Protein AF-A0ABD3VIL8-F1 (afdb_monomer_lite)

Foldseek 3Di:
DVVVLVVQCCVVCVPDPWDKDWPPVPWDDQAQWIWIWIDTPGDGDIHDIDTPADFDDDPDDDDGHGPVLLVVLLVCVVDPADLVNVQVVCVVVVHHHGDPVSSVVSNVVNCVVVVVVVVVVVVVVVVVVVVVPPPPDDDD

InterPro domains:
  IPR049012 Mutator-like transposase domain [PF20700] (1-110)

Secondary structure (DSSP, 8-state):
-HHHHHHHHHHH-TT--PPEEE-TTS-EEETTEEEE-EEESSS--B---EESSPBPP-SSSSPPPBHHHHHHHHHHTTSS--HHHHHHHHHHTTPPPPPHHHHHHHHHHHHHHHHHHHHHHHHHHHHHHHHTTSS-----

Sequence (140 aa):
MWNSVFREHQQVSPMSLGFLQWDQHSEEQWGLGWREQAICNKCTCKSSMFNLFKEIVNKSPGRKAADINRGLQVGLTQVSIANAGLRKLLLSASIPAPSTKGMQKVSNKVLLRNCTRKYFGYEMSKTKAKTNKYCKGKST

Organism: Sinanodonta woodiana (NCBI:txid1069815)

Radius of gyration: 24.51 Å; chains: 1; bounding box: 86×28×50 Å

Structure (mmCIF, N/CA/C/O backbone):
data_AF-A0ABD3VIL8-F1
#
_entry.id   AF-A0ABD3VIL8-F1
#
loop_
_atom_site.group_PDB
_atom_site.id
_atom_site.type_symbol
_atom_site.label_atom_id
_atom_site.label_alt_id
_atom_site.label_comp_id
_atom_site.label_asym_id
_atom_site.label_entity_id
_atom_site.label_seq_id
_atom_site.pdbx_PDB_ins_code
_atom_site.Cartn_x
_atom_site.Cartn_y
_atom_site.Cartn_z
_atom_site.occupancy
_atom_site.B_iso_or_equiv
_atom_site.auth_seq_id
_atom_site.auth_comp_id
_atom_site.auth_asym_id
_atom_site.auth_atom_id
_atom_site.pdbx_PDB_model_num
ATOM 1 N N . MET A 1 1 ? -3.534 -4.713 -17.151 1.00 83.12 1 MET A N 1
ATOM 2 C CA . MET A 1 1 ? -2.188 -4.483 -16.597 1.00 83.12 1 MET A CA 1
ATOM 3 C C . MET A 1 1 ? -1.125 -5.106 -17.491 1.00 83.12 1 MET A C 1
ATOM 5 O O . MET A 1 1 ? -0.594 -4.386 -18.310 1.00 83.12 1 MET A O 1
ATOM 9 N N . TRP A 1 2 ? -0.864 -6.417 -17.462 1.00 87.62 2 TRP A N 1
ATOM 10 C CA . TRP A 1 2 ? 0.223 -6.995 -18.275 1.00 87.62 2 TRP A CA 1
ATOM 11 C C . TRP A 1 2 ? 0.143 -6.682 -19.773 1.00 87.62 2 TRP A C 1
ATOM 13 O O . TRP A 1 2 ? 1.117 -6.219 -20.350 1.00 87.62 2 TRP A O 1
ATOM 23 N N . ASN A 1 3 ? -1.037 -6.803 -20.386 1.00 90.44 3 ASN A N 1
ATOM 24 C CA . ASN A 1 3 ? -1.213 -6.458 -21.802 1.00 90.44 3 ASN A CA 1
ATOM 25 C C . ASN A 1 3 ? -0.889 -4.989 -22.125 1.00 90.44 3 ASN A C 1
ATOM 27 O O . ASN A 1 3 ? -0.440 -4.709 -23.231 1.00 90.44 3 ASN A O 1
ATOM 31 N N . SER A 1 4 ? -1.119 -4.050 -21.196 1.00 88.62 4 SER A N 1
ATOM 32 C CA . SER A 1 4 ? -0.739 -2.646 -21.409 1.00 88.62 4 SER A CA 1
ATOM 33 C C . SER A 1 4 ? 0.768 -2.461 -21.259 1.00 88.62 4 SER A C 1
ATOM 35 O O . SER A 1 4 ? 1.367 -1.826 -22.114 1.00 88.62 4 SER A O 1
ATOM 37 N N . VAL A 1 5 ? 1.390 -3.111 -20.269 1.00 90.81 5 VAL A N 1
ATOM 38 C CA . VAL A 1 5 ? 2.853 -3.111 -20.091 1.00 90.81 5 VAL A CA 1
ATOM 39 C C . VAL A 1 5 ? 3.569 -3.686 -21.316 1.00 90.81 5 VAL A C 1
ATOM 41 O O . VAL A 1 5 ? 4.527 -3.092 -21.794 1.00 90.81 5 VAL A O 1
ATOM 44 N N . PHE A 1 6 ? 3.096 -4.808 -21.868 1.00 91.19 6 PHE A N 1
ATOM 45 C CA . PHE A 1 6 ? 3.683 -5.393 -23.077 1.00 91.19 6 PHE A CA 1
ATOM 46 C C . PHE A 1 6 ? 3.595 -4.446 -24.276 1.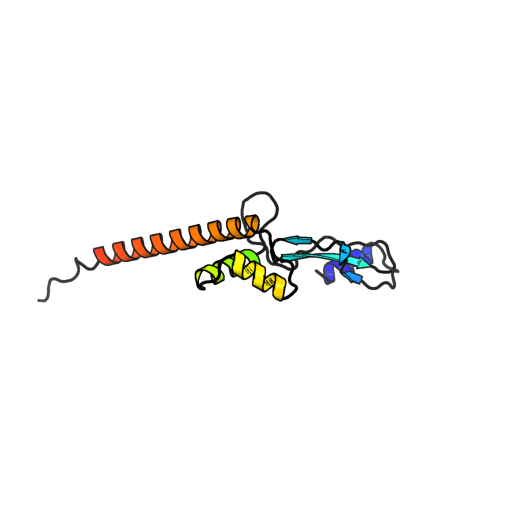00 91.19 6 PHE A C 1
ATOM 48 O O . PHE A 1 6 ? 4.563 -4.306 -25.019 1.00 91.19 6 PHE A O 1
ATOM 55 N N . ARG A 1 7 ? 2.457 -3.760 -24.442 1.00 89.69 7 ARG A N 1
ATOM 56 C CA . ARG A 1 7 ? 2.275 -2.766 -25.508 1.00 89.69 7 ARG A CA 1
ATOM 57 C C . ARG A 1 7 ? 3.192 -1.558 -25.319 1.00 89.69 7 ARG A C 1
ATOM 59 O O . ARG A 1 7 ? 3.836 -1.152 -26.279 1.00 89.69 7 ARG A O 1
ATOM 66 N N . GLU A 1 8 ? 3.289 -1.026 -24.101 1.00 88.38 8 GLU A N 1
ATOM 67 C CA . GLU A 1 8 ? 4.209 0.068 -23.755 1.00 88.38 8 GLU A CA 1
ATOM 68 C C . GLU A 1 8 ? 5.666 -0.332 -24.040 1.00 88.38 8 GLU A C 1
ATOM 70 O O . GLU A 1 8 ? 6.399 0.396 -24.705 1.00 88.38 8 GLU A O 1
ATOM 75 N N . HIS A 1 9 ? 6.073 -1.531 -23.619 1.00 91.88 9 HIS A N 1
ATOM 76 C CA . HIS A 1 9 ? 7.412 -2.057 -23.871 1.00 91.88 9 HIS A CA 1
ATOM 77 C C . HIS A 1 9 ? 7.706 -2.208 -25.368 1.00 91.88 9 HIS A C 1
ATOM 79 O O . HIS A 1 9 ? 8.777 -1.805 -25.816 1.00 91.88 9 HIS A O 1
ATOM 85 N N . GLN A 1 10 ? 6.758 -2.725 -26.156 1.00 89.94 10 GLN A N 1
ATOM 86 C CA . GLN A 1 10 ? 6.916 -2.857 -27.606 1.00 89.94 10 GLN A CA 1
ATOM 87 C C . GLN A 1 10 ? 7.014 -1.495 -28.311 1.00 89.94 10 GLN A C 1
ATOM 89 O O . GLN A 1 10 ? 7.728 -1.376 -29.301 1.00 89.94 10 GLN A O 1
ATOM 94 N N . GLN A 1 11 ? 6.333 -0.462 -27.806 1.00 88.69 11 GLN A N 1
ATOM 95 C CA . GLN A 1 11 ? 6.437 0.899 -28.343 1.00 88.69 11 GLN A CA 1
ATOM 96 C C . GLN A 1 11 ? 7.789 1.548 -28.025 1.00 88.69 11 GLN A C 1
ATOM 98 O O . GLN A 1 11 ? 8.366 2.209 -28.883 1.00 88.69 11 GLN A O 1
ATOM 103 N N . VAL A 1 12 ? 8.298 1.359 -26.804 1.00 87.69 12 VAL A N 1
ATOM 104 C CA . VAL A 1 12 ? 9.558 1.972 -26.350 1.00 87.69 12 VAL A CA 1
ATOM 105 C C . VAL A 1 12 ? 10.780 1.228 -26.890 1.00 87.69 12 VAL A C 1
ATOM 107 O O . VAL A 1 12 ? 11.781 1.844 -27.244 1.00 87.69 12 VAL A O 1
ATOM 110 N N . SER A 1 13 ? 10.725 -0.102 -26.940 1.00 86.25 13 SER A N 1
ATOM 111 C CA . SER A 1 13 ? 11.833 -0.943 -27.383 1.00 86.25 13 SER A CA 1
ATOM 112 C C . SER A 1 13 ? 11.311 -2.170 -28.144 1.00 86.25 13 SER A C 1
ATOM 114 O O . SER A 1 13 ? 11.262 -3.273 -27.594 1.00 86.25 13 SER A O 1
ATOM 116 N N . PRO A 1 14 ? 10.934 -2.013 -29.428 1.00 84.69 14 PRO A N 1
ATOM 117 C CA . PRO A 1 14 ? 10.352 -3.095 -30.230 1.00 84.69 14 PRO A CA 1
ATOM 118 C C . PRO A 1 14 ? 11.311 -4.271 -30.460 1.00 84.69 14 PRO A C 1
ATOM 120 O O . PRO A 1 14 ? 10.865 -5.390 -30.688 1.00 84.69 14 PRO A O 1
ATOM 123 N N . MET A 1 15 ? 12.622 -4.026 -30.374 1.00 87.75 15 MET A N 1
ATOM 124 C CA . MET A 1 15 ? 13.678 -5.024 -30.596 1.00 87.75 15 MET A CA 1
ATOM 125 C C . MET A 1 15 ? 14.209 -5.648 -29.298 1.00 87.75 15 MET A C 1
ATOM 127 O O . MET A 1 15 ? 15.145 -6.448 -29.325 1.00 87.75 15 MET A O 1
ATOM 131 N N . SER A 1 16 ? 13.656 -5.271 -28.144 1.00 85.75 16 SER A N 1
ATOM 132 C CA . SER A 1 16 ? 14.083 -5.812 -26.857 1.00 85.75 16 SER A CA 1
ATOM 133 C C . SER A 1 16 ? 13.711 -7.293 -26.738 1.00 85.75 16 SER A C 1
ATOM 135 O O . SER A 1 16 ? 12.539 -7.655 -26.706 1.00 85.75 16 SER A O 1
ATOM 137 N N . LEU A 1 17 ? 14.729 -8.145 -26.584 1.00 86.81 17 LEU A N 1
ATOM 138 C CA . LEU A 1 17 ? 14.601 -9.556 -26.189 1.00 86.81 17 LEU A CA 1
ATOM 139 C C . LEU A 1 17 ? 14.624 -9.722 -24.657 1.00 86.81 17 LEU A C 1
ATOM 141 O O . LEU A 1 17 ? 15.110 -10.733 -24.139 1.00 86.81 17 LEU A O 1
ATOM 145 N N . GLY A 1 18 ? 14.274 -8.664 -23.924 1.00 87.38 18 GLY A N 1
ATOM 146 C CA . GLY A 1 18 ? 14.243 -8.653 -22.467 1.00 87.38 18 GLY A CA 1
ATOM 147 C C . GLY A 1 18 ? 12.947 -9.229 -21.914 1.00 87.38 18 GLY A C 1
ATOM 148 O O . GLY A 1 18 ? 11.921 -9.262 -22.592 1.00 87.38 18 GLY A O 1
ATOM 149 N N . PHE A 1 19 ? 13.004 -9.665 -20.661 1.00 88.94 19 PHE A N 1
ATOM 150 C CA . PHE A 1 19 ? 11.836 -10.107 -19.914 1.00 88.94 19 PHE A CA 1
ATOM 151 C C . PHE A 1 19 ? 11.347 -8.970 -19.026 1.00 88.94 19 PHE A C 1
ATOM 153 O O . PHE A 1 19 ? 12.141 -8.287 -18.370 1.00 88.94 19 PHE A O 1
ATOM 160 N N . LEU A 1 20 ? 10.030 -8.780 -19.015 1.00 91.62 20 LEU A N 1
ATOM 161 C CA . LEU A 1 20 ? 9.377 -7.878 -18.083 1.00 91.62 20 LEU A CA 1
ATOM 162 C C . LEU A 1 20 ? 9.200 -8.586 -16.741 1.00 91.62 20 LEU A C 1
ATOM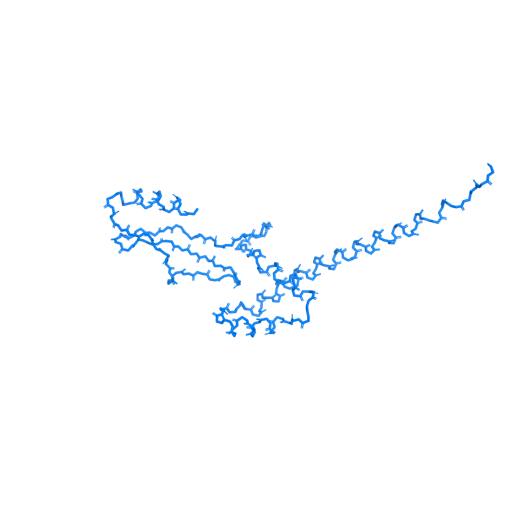 164 O O . LEU A 1 20 ? 8.696 -9.706 -16.681 1.00 91.62 20 LEU A O 1
ATOM 168 N N . GLN A 1 21 ? 9.600 -7.905 -15.679 1.00 93.00 21 GLN A N 1
ATOM 169 C CA . GLN A 1 21 ? 9.495 -8.361 -14.300 1.00 93.00 21 GLN A CA 1
ATOM 170 C C . GLN A 1 21 ? 8.970 -7.230 -13.419 1.00 93.00 21 GLN A C 1
ATOM 172 O O . GLN A 1 21 ? 9.025 -6.060 -13.802 1.00 93.00 21 GLN A O 1
ATOM 177 N N . TRP A 1 22 ? 8.460 -7.572 -12.241 1.00 91.81 22 TRP A N 1
ATOM 178 C CA . TRP A 1 22 ? 8.069 -6.567 -11.259 1.00 91.81 22 TRP A CA 1
ATOM 179 C C . TRP A 1 22 ? 9.292 -5.882 -10.661 1.00 91.81 22 TRP A C 1
ATOM 181 O O . TRP A 1 22 ? 10.293 -6.526 -10.350 1.00 91.81 22 TRP A O 1
ATOM 191 N N . ASP A 1 23 ? 9.203 -4.566 -10.505 1.00 93.06 23 ASP A N 1
ATOM 192 C CA . ASP A 1 23 ? 10.180 -3.781 -9.768 1.00 93.06 23 ASP A CA 1
ATOM 193 C C . ASP A 1 23 ? 9.855 -3.834 -8.278 1.00 93.06 23 ASP A C 1
ATOM 195 O O . ASP A 1 23 ? 9.144 -2.985 -7.737 1.00 93.06 23 ASP A O 1
ATOM 199 N N . GLN A 1 24 ? 10.401 -4.853 -7.621 1.00 89.56 24 GLN A N 1
ATOM 200 C CA . GLN A 1 24 ? 10.225 -5.059 -6.190 1.00 89.56 24 GLN A CA 1
ATOM 201 C C . GLN A 1 24 ? 10.863 -3.938 -5.349 1.00 89.56 24 GLN A C 1
ATOM 203 O O . GLN A 1 24 ? 10.457 -3.709 -4.214 1.00 89.56 24 GLN A O 1
ATOM 208 N N . HIS A 1 25 ? 11.840 -3.199 -5.889 1.00 89.06 25 HIS A N 1
ATOM 209 C CA . HIS A 1 25 ? 12.479 -2.094 -5.168 1.00 89.06 25 HIS A CA 1
ATOM 210 C C . HIS A 1 25 ? 11.608 -0.837 -5.132 1.00 89.06 25 HIS A C 1
ATOM 212 O O . HIS A 1 25 ? 11.665 -0.081 -4.163 1.00 89.06 25 HIS A O 1
ATOM 218 N N . SER A 1 26 ? 10.805 -0.621 -6.175 1.00 90.50 26 SER A N 1
ATOM 219 C CA . SER A 1 26 ? 9.881 0.515 -6.273 1.00 90.50 26 SER A CA 1
ATOM 220 C C . SER A 1 26 ? 8.476 0.191 -5.748 1.00 90.50 26 SER A C 1
ATOM 222 O O . SER A 1 26 ? 7.569 1.011 -5.890 1.00 90.50 26 SER A O 1
ATOM 224 N N . GLU A 1 27 ? 8.268 -0.985 -5.152 1.00 91.88 27 GLU A N 1
ATOM 225 C CA . GLU A 1 27 ? 6.970 -1.416 -4.635 1.00 91.88 27 GLU A CA 1
ATOM 226 C C . GLU A 1 27 ? 6.447 -0.458 -3.548 1.00 91.88 27 GLU A C 1
ATOM 228 O O . GLU A 1 27 ? 7.110 -0.163 -2.551 1.00 91.88 27 GLU A O 1
ATOM 233 N N . GLU A 1 28 ? 5.213 0.027 -3.715 1.00 91.50 28 GLU A N 1
ATOM 234 C CA . GLU A 1 28 ? 4.577 0.910 -2.738 1.00 91.50 28 GLU A CA 1
ATOM 235 C C . GLU A 1 28 ? 3.459 0.200 -1.976 1.00 91.50 28 GLU A C 1
ATOM 237 O O . GLU A 1 28 ? 2.418 -0.158 -2.538 1.00 91.50 28 GLU A O 1
ATOM 242 N N . GLN A 1 29 ? 3.584 0.145 -0.651 1.00 90.25 29 GLN A N 1
ATOM 243 C CA . GLN A 1 29 ? 2.510 -0.331 0.214 1.00 90.25 29 GLN A CA 1
ATOM 244 C C . GLN A 1 29 ? 1.554 0.801 0.641 1.00 90.25 29 GLN A C 1
ATOM 246 O O . GLN A 1 29 ? 1.953 1.877 1.088 1.00 90.25 29 GLN A O 1
ATOM 251 N N . TRP A 1 30 ? 0.247 0.540 0.577 1.00 88.75 30 TRP A N 1
ATOM 252 C CA . TRP A 1 30 ? -0.837 1.416 1.024 1.00 88.75 30 TRP A CA 1
ATOM 253 C C . TRP A 1 30 ? -1.814 0.692 1.946 1.00 88.75 30 TRP A C 1
ATOM 255 O O . TRP A 1 30 ? -2.880 0.202 1.551 1.00 88.75 30 TRP A O 1
ATOM 265 N N . GLY A 1 31 ? -1.458 0.641 3.224 1.00 89.38 31 GLY A N 1
ATOM 266 C CA . GLY A 1 31 ? -2.165 -0.206 4.171 1.00 89.38 31 GLY A CA 1
ATOM 267 C C . GLY A 1 31 ? -1.820 -1.670 3.894 1.00 89.38 31 GLY A C 1
ATOM 268 O O . GLY A 1 31 ? -0.681 -2.055 4.090 1.00 89.38 31 GLY A O 1
ATOM 269 N N . LEU A 1 32 ? -2.790 -2.452 3.425 1.00 91.50 32 LEU A N 1
ATOM 270 C CA . LEU A 1 32 ? -2.640 -3.837 2.953 1.00 91.50 32 LEU A CA 1
ATOM 271 C C . LEU A 1 32 ? -2.812 -3.966 1.431 1.00 91.50 32 LEU A C 1
ATOM 273 O O . LEU A 1 32 ? -3.094 -5.046 0.929 1.00 91.50 32 LEU A O 1
ATOM 277 N N . GLY A 1 33 ? -2.760 -2.856 0.698 1.00 92.19 33 GLY A N 1
ATOM 278 C CA . GLY A 1 33 ? -2.752 -2.866 -0.762 1.00 92.19 33 GLY A CA 1
ATOM 279 C C . GLY A 1 33 ? -1.364 -2.533 -1.282 1.00 92.19 33 GLY A C 1
ATOM 280 O O . GLY A 1 33 ? -0.711 -1.661 -0.717 1.00 92.19 33 GLY A O 1
ATOM 281 N N . TRP A 1 34 ? -0.948 -3.169 -2.370 1.00 92.56 34 TRP A N 1
ATOM 282 C CA . TRP A 1 34 ? 0.337 -2.914 -3.015 1.00 92.56 34 TRP A CA 1
ATOM 283 C C . TRP A 1 34 ? 0.172 -2.243 -4.371 1.00 92.56 34 TRP A C 1
ATOM 285 O O . TRP A 1 34 ? -0.856 -2.399 -5.041 1.00 92.56 34 TRP A O 1
ATOM 295 N N . ARG A 1 35 ? 1.172 -1.454 -4.751 1.00 93.00 35 ARG A N 1
ATOM 296 C CA . ARG A 1 35 ? 1.329 -0.932 -6.103 1.00 93.00 35 ARG A CA 1
ATOM 297 C C . ARG A 1 35 ? 2.682 -1.348 -6.622 1.00 93.00 35 ARG A C 1
ATOM 299 O O . ARG A 1 35 ? 3.676 -1.190 -5.920 1.00 93.00 35 ARG A O 1
ATOM 306 N N . GLU A 1 36 ? 2.685 -1.813 -7.855 1.00 93.62 36 GLU A N 1
ATOM 307 C CA . GLU A 1 36 ? 3.889 -2.276 -8.519 1.00 93.62 36 GLU A CA 1
ATOM 308 C C . GLU A 1 36 ? 4.026 -1.636 -9.893 1.00 93.62 36 GLU A C 1
ATOM 310 O O . GLU A 1 36 ? 3.051 -1.264 -10.557 1.00 93.62 36 GLU A O 1
ATOM 315 N N . GLN A 1 37 ? 5.276 -1.527 -10.310 1.00 93.81 37 GLN A N 1
ATOM 316 C CA . GLN A 1 37 ? 5.686 -1.128 -11.641 1.00 93.81 37 GLN A CA 1
ATOM 317 C C . GLN A 1 37 ? 6.410 -2.311 -12.272 1.00 93.81 37 GLN A C 1
ATOM 319 O O . GLN A 1 37 ? 7.131 -3.034 -11.591 1.00 93.81 37 GLN A O 1
ATOM 324 N N . ALA A 1 38 ? 6.229 -2.513 -13.571 1.00 93.44 38 ALA A N 1
ATOM 325 C CA . ALA A 1 38 ? 7.007 -3.478 -14.323 1.00 93.44 38 ALA A CA 1
ATOM 326 C C . ALA A 1 38 ? 8.230 -2.795 -14.942 1.00 93.44 38 ALA A C 1
ATOM 328 O O . ALA A 1 38 ? 8.144 -1.679 -15.466 1.00 93.44 38 ALA A O 1
ATOM 329 N N . ILE A 1 39 ? 9.357 -3.494 -14.913 1.00 93.88 39 ILE A N 1
ATOM 330 C CA . ILE A 1 39 ? 10.618 -3.095 -15.533 1.00 93.88 39 ILE A CA 1
ATOM 331 C C . ILE A 1 39 ? 11.096 -4.191 -16.473 1.00 93.88 39 ILE A C 1
ATOM 333 O O . ILE A 1 39 ? 10.811 -5.374 -16.280 1.00 93.88 39 ILE A O 1
ATOM 337 N N . CYS A 1 40 ? 11.840 -3.801 -17.498 1.00 93.81 40 CYS A N 1
ATOM 338 C CA . CYS A 1 40 ? 12.549 -4.752 -18.340 1.00 93.81 40 CYS A CA 1
ATOM 339 C C . CYS A 1 40 ? 13.968 -4.969 -17.809 1.00 93.81 40 CYS A C 1
ATOM 341 O O . CYS A 1 40 ? 14.631 -4.029 -17.381 1.00 93.81 40 CYS A O 1
ATOM 343 N N . ASN A 1 41 ? 14.459 -6.205 -17.863 1.00 91.44 41 ASN A N 1
ATOM 344 C CA . ASN A 1 41 ? 15.822 -6.528 -17.434 1.00 91.44 41 ASN A CA 1
ATOM 345 C C . ASN A 1 41 ? 16.918 -6.130 -18.443 1.00 91.44 41 ASN A C 1
ATOM 347 O O . ASN A 1 41 ? 18.090 -6.107 -18.077 1.00 91.44 41 ASN A O 1
ATOM 351 N N . LYS A 1 42 ? 16.563 -5.851 -19.705 1.00 90.62 42 LYS A N 1
ATOM 352 C CA . LYS A 1 42 ? 17.524 -5.497 -20.769 1.00 90.62 42 LYS A CA 1
ATOM 353 C C . LYS A 1 42 ? 17.403 -4.063 -21.269 1.00 90.62 42 LYS A C 1
ATOM 355 O O . LYS A 1 42 ? 18.388 -3.518 -21.754 1.00 90.62 42 LYS A O 1
ATOM 360 N N . CYS A 1 43 ? 16.220 -3.459 -21.195 1.00 88.69 43 CYS A N 1
ATOM 361 C CA . CYS A 1 43 ? 16.004 -2.083 -21.635 1.00 88.69 43 CYS A CA 1
ATOM 362 C C . CYS A 1 43 ? 15.605 -1.189 -20.459 1.00 88.69 43 CYS A C 1
ATOM 364 O O . CYS A 1 43 ? 15.218 -1.661 -19.396 1.00 88.69 43 CYS A O 1
ATOM 366 N N . THR A 1 44 ? 15.664 0.124 -20.659 1.00 86.12 44 THR A N 1
ATOM 367 C CA . THR A 1 44 ? 15.333 1.127 -19.635 1.00 86.12 44 THR A CA 1
ATOM 368 C C . THR A 1 44 ? 13.829 1.383 -19.494 1.00 86.12 44 THR A C 1
ATOM 370 O O . THR A 1 44 ? 13.424 2.327 -18.815 1.00 86.12 44 THR A O 1
ATOM 373 N N . CYS A 1 45 ? 12.986 0.562 -20.129 1.00 86.44 45 CYS A N 1
ATOM 374 C CA . CYS A 1 45 ? 11.538 0.699 -20.055 1.00 86.44 45 CYS A CA 1
ATOM 375 C C . CYS A 1 45 ? 11.046 0.435 -18.627 1.00 86.44 45 CYS A C 1
ATOM 377 O O . CYS A 1 45 ? 11.329 -0.613 -18.038 1.00 86.44 45 CYS A O 1
ATOM 379 N N . LYS A 1 46 ? 10.269 1.386 -18.106 1.00 91.00 46 LYS A N 1
ATOM 380 C CA . LYS A 1 46 ? 9.523 1.259 -16.857 1.00 91.00 46 LYS A CA 1
ATOM 381 C C . LYS A 1 46 ? 8.062 1.597 -17.131 1.00 91.00 46 LYS A C 1
ATOM 383 O O . LYS A 1 46 ? 7.785 2.624 -17.749 1.00 91.00 46 LYS A O 1
ATOM 388 N N . SER A 1 47 ? 7.139 0.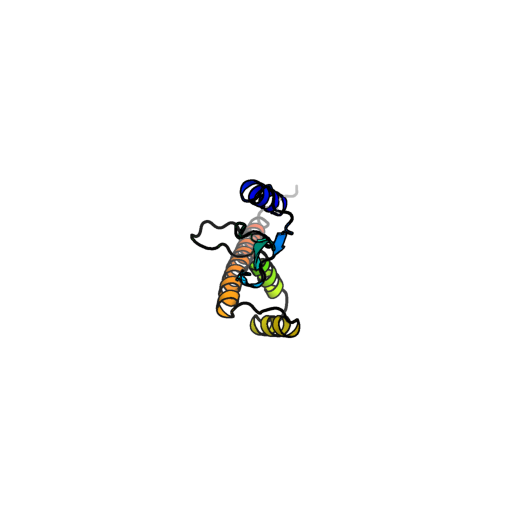750 -16.689 1.00 91.25 47 SER A N 1
ATOM 389 C CA . SER A 1 47 ? 5.706 0.962 -16.916 1.00 91.25 47 SER A CA 1
ATOM 390 C C . SER A 1 47 ? 5.135 2.063 -16.024 1.00 91.25 47 SER A C 1
ATOM 392 O O . SER A 1 47 ? 5.799 2.568 -15.129 1.00 91.25 47 SER A O 1
ATOM 394 N N . SER A 1 48 ? 3.859 2.401 -16.170 1.00 90.69 48 SER A N 1
ATOM 395 C CA . SER A 1 48 ? 3.162 3.125 -15.095 1.00 90.69 48 SER A CA 1
ATOM 396 C C . SER A 1 48 ? 3.024 2.270 -13.812 1.00 90.69 48 SER A C 1
ATOM 398 O O . SER A 1 48 ? 3.180 1.047 -13.851 1.00 90.69 48 SER A O 1
ATOM 400 N N . MET A 1 49 ? 2.760 2.911 -12.664 1.00 91.44 49 MET A N 1
ATOM 401 C CA . MET A 1 49 ? 2.473 2.232 -11.388 1.00 91.44 49 MET A CA 1
ATOM 402 C C . MET A 1 49 ? 1.034 1.716 -11.362 1.00 91.44 49 MET A C 1
ATOM 404 O O . MET A 1 49 ? 0.087 2.509 -11.420 1.00 91.44 49 MET A O 1
ATOM 408 N N . PHE A 1 50 ? 0.859 0.411 -11.182 1.00 91.94 50 PHE A N 1
ATOM 409 C CA . PHE A 1 50 ? -0.445 -0.240 -11.134 1.00 91.94 50 PHE A CA 1
ATOM 410 C C . PHE A 1 50 ? -0.841 -0.601 -9.710 1.00 91.94 50 PHE A C 1
ATOM 412 O O . PHE A 1 50 ? -0.039 -1.094 -8.926 1.00 91.94 50 PHE A O 1
ATOM 419 N N . ASN A 1 51 ? -2.115 -0.399 -9.378 1.00 92.38 51 ASN A N 1
ATOM 420 C CA . ASN A 1 51 ? -2.667 -0.878 -8.117 1.00 92.38 51 ASN A CA 1
ATOM 421 C C . ASN A 1 51 ? -2.969 -2.380 -8.220 1.00 92.38 51 ASN A C 1
ATOM 423 O O . ASN A 1 51 ? -3.779 -2.786 -9.054 1.00 92.38 51 ASN A O 1
ATOM 427 N N . LEU A 1 52 ? -2.419 -3.184 -7.309 1.00 92.00 52 LEU A N 1
ATOM 428 C CA . LEU A 1 52 ? -2.764 -4.604 -7.138 1.00 92.00 52 LEU A CA 1
ATOM 429 C C . LEU A 1 52 ? -4.020 -4.803 -6.272 1.00 92.00 52 LEU A C 1
ATOM 431 O O . LEU A 1 52 ? -4.321 -5.895 -5.797 1.00 92.00 52 LEU A O 1
ATOM 435 N N . PHE A 1 53 ? -4.767 -3.727 -6.039 1.00 92.00 53 PHE A N 1
ATOM 436 C CA . PHE A 1 53 ? -5.979 -3.709 -5.238 1.00 92.00 53 PHE A CA 1
ATOM 437 C C . PHE A 1 53 ? -7.058 -2.871 -5.915 1.00 92.00 53 PHE A C 1
ATOM 439 O O . PHE A 1 53 ? -6.783 -1.949 -6.684 1.00 92.00 53 PHE A O 1
ATOM 446 N N . LYS A 1 54 ? -8.314 -3.150 -5.565 1.00 92.00 54 LYS A N 1
ATOM 447 C CA . LYS A 1 54 ? -9.441 -2.301 -5.956 1.00 92.00 54 LYS A CA 1
ATOM 448 C C . LYS A 1 54 ? -9.472 -1.056 -5.083 1.00 92.00 54 LYS A C 1
ATOM 450 O O . LYS A 1 54 ? -9.410 -1.145 -3.856 1.00 92.00 54 LYS A O 1
ATOM 455 N N . GLU A 1 55 ? -9.574 0.106 -5.708 1.00 91.81 55 GLU A N 1
ATOM 456 C CA . GLU A 1 55 ? -9.759 1.364 -4.996 1.00 91.81 55 GLU A CA 1
ATOM 457 C C . GLU A 1 55 ? -11.219 1.553 -4.581 1.00 91.81 55 GLU A C 1
ATOM 459 O O . GLU A 1 55 ? -12.149 1.262 -5.332 1.00 91.81 55 GLU A O 1
ATOM 464 N N . ILE A 1 56 ? -11.433 2.105 -3.388 1.00 88.25 56 ILE A N 1
ATOM 465 C CA . ILE A 1 56 ? -12.764 2.540 -2.970 1.00 88.25 56 ILE A CA 1
ATOM 466 C C . ILE A 1 56 ? -13.079 3.856 -3.669 1.00 88.25 56 ILE A C 1
ATOM 468 O O . ILE A 1 56 ? -12.454 4.885 -3.384 1.00 88.25 56 ILE A O 1
ATOM 472 N N . VAL A 1 57 ? -14.111 3.833 -4.511 1.00 85.00 57 VAL A N 1
ATOM 473 C CA . VAL A 1 57 ? -14.646 5.033 -5.155 1.00 85.00 57 VAL A CA 1
ATOM 474 C C . VAL A 1 57 ? -15.075 6.026 -4.077 1.00 85.00 57 VAL A C 1
ATOM 476 O O . VAL A 1 57 ? -15.953 5.763 -3.252 1.00 85.00 57 VAL A O 1
ATOM 479 N N . ASN A 1 58 ? -14.422 7.183 -4.053 1.00 82.19 58 ASN A N 1
ATOM 480 C CA . ASN A 1 58 ? -14.771 8.285 -3.170 1.00 82.19 58 ASN A CA 1
ATOM 481 C C . ASN A 1 58 ? -14.567 9.620 -3.895 1.00 82.19 58 ASN A C 1
ATOM 483 O O . ASN A 1 58 ? -13.715 9.731 -4.776 1.00 82.19 58 ASN A O 1
ATOM 487 N N . LYS A 1 59 ? -15.344 10.640 -3.516 1.00 82.69 59 LYS A N 1
ATOM 488 C CA . LYS A 1 59 ? -15.244 11.992 -4.091 1.00 82.69 59 LYS A CA 1
ATOM 489 C C . LYS A 1 59 ? -14.120 12.833 -3.472 1.00 82.69 59 LYS A C 1
ATOM 491 O O . LYS A 1 59 ? -13.867 13.936 -3.931 1.00 82.69 59 LYS A O 1
ATOM 496 N N . SER A 1 60 ? -13.451 12.336 -2.428 1.00 79.62 60 SER A N 1
ATOM 497 C CA . SER A 1 60 ? -12.392 13.090 -1.752 1.00 79.62 60 SER A CA 1
ATOM 498 C C . SER A 1 60 ? -11.130 13.178 -2.615 1.00 79.62 60 SER A C 1
ATOM 500 O O . SER A 1 60 ? -10.751 12.163 -3.210 1.00 79.62 60 SER A O 1
ATOM 502 N N . PRO A 1 61 ? -10.456 14.337 -2.662 1.00 79.44 61 PRO A N 1
ATOM 503 C CA . PRO A 1 61 ? -9.189 14.479 -3.370 1.00 79.44 61 PRO A CA 1
ATOM 504 C C . PRO A 1 61 ? -8.093 13.599 -2.745 1.00 79.44 61 PRO A C 1
ATOM 506 O O . PRO A 1 61 ? -8.136 13.276 -1.555 1.00 79.44 61 PRO A O 1
ATOM 509 N N . GLY A 1 62 ? -7.109 13.214 -3.561 1.00 83.81 62 GLY A N 1
ATOM 510 C CA . GLY A 1 62 ? -5.949 12.419 -3.146 1.00 83.81 62 GLY A CA 1
ATOM 511 C C . GLY A 1 62 ? -6.087 10.904 -3.338 1.00 83.81 62 GLY A C 1
ATOM 512 O O . GLY A 1 62 ? -7.049 10.404 -3.931 1.00 83.81 62 GLY A O 1
ATOM 513 N N . ARG A 1 63 ? -5.079 10.174 -2.834 1.00 81.00 63 ARG A N 1
ATOM 514 C CA . ARG A 1 63 ? -4.934 8.717 -2.994 1.00 81.00 63 ARG A CA 1
ATOM 515 C C . ARG A 1 63 ? -6.140 7.984 -2.414 1.00 81.00 63 ARG A C 1
ATOM 517 O O . ARG A 1 63 ? -6.506 8.169 -1.247 1.00 81.00 63 ARG A O 1
ATOM 524 N N . LYS A 1 64 ? -6.757 7.127 -3.226 1.00 87.94 64 LYS A N 1
ATOM 525 C CA . LYS A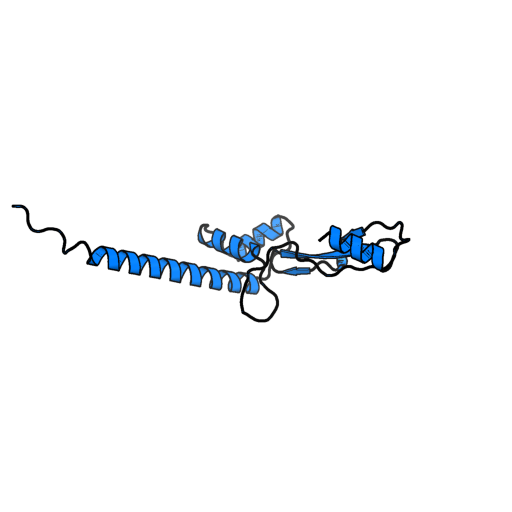 1 64 ? -7.919 6.346 -2.803 1.00 87.94 64 LYS A CA 1
ATOM 526 C C . LYS A 1 64 ? -7.479 5.220 -1.874 1.00 87.94 64 LYS A C 1
ATOM 528 O O . LYS A 1 64 ? -6.355 4.727 -1.918 1.00 87.94 64 LYS A O 1
ATOM 533 N N . ALA A 1 65 ? -8.360 4.852 -0.951 1.00 86.50 65 ALA A N 1
ATOM 534 C CA . ALA A 1 65 ? -8.084 3.755 -0.034 1.00 86.50 65 ALA A CA 1
ATOM 535 C C . ALA A 1 65 ? -8.264 2.419 -0.761 1.00 86.50 65 ALA A C 1
ATOM 537 O O . ALA A 1 65 ? -9.215 2.270 -1.528 1.00 86.50 65 ALA A O 1
ATOM 538 N N . ALA A 1 66 ? -7.392 1.453 -0.472 1.00 90.88 66 ALA A N 1
ATOM 539 C CA . ALA A 1 66 ? -7.587 0.083 -0.920 1.00 90.88 66 ALA A CA 1
ATOM 540 C C . ALA A 1 66 ? -8.838 -0.521 -0.270 1.00 90.88 66 ALA A C 1
ATOM 542 O O . ALA A 1 66 ? -9.054 -0.357 0.934 1.00 90.88 66 ALA A O 1
ATOM 543 N N . ASP A 1 67 ? -9.646 -1.230 -1.054 1.00 91.50 67 ASP A N 1
ATOM 544 C CA . ASP A 1 67 ? -10.884 -1.858 -0.590 1.00 91.50 67 ASP A CA 1
ATOM 545 C C . ASP A 1 67 ? -10.630 -2.886 0.518 1.00 91.50 67 ASP A C 1
ATOM 547 O O . ASP A 1 67 ? -11.319 -2.891 1.540 1.00 91.50 67 ASP A O 1
ATOM 551 N N . ILE A 1 68 ? -9.533 -3.642 0.402 1.00 92.25 68 ILE A N 1
ATOM 552 C CA . ILE A 1 68 ? -9.092 -4.610 1.415 1.00 92.25 68 ILE A CA 1
ATOM 553 C C . ILE A 1 68 ? -8.925 -3.983 2.807 1.00 92.25 68 ILE A C 1
ATOM 555 O O . ILE A 1 68 ? -9.332 -4.578 3.803 1.00 92.25 68 ILE A O 1
ATOM 559 N N . ASN A 1 69 ? -8.430 -2.740 2.895 1.00 92.00 69 ASN A N 1
ATOM 560 C CA . ASN A 1 69 ? -8.268 -2.048 4.177 1.00 92.00 69 ASN A CA 1
ATOM 561 C C . ASN A 1 69 ? -9.617 -1.852 4.877 1.00 92.00 69 ASN A C 1
ATOM 563 O O . ASN A 1 69 ? -9.709 -1.917 6.103 1.00 92.00 69 ASN A O 1
ATOM 567 N N . ARG A 1 70 ? -10.672 -1.590 4.101 1.00 89.38 70 ARG A N 1
ATOM 568 C CA . ARG A 1 70 ? -12.020 -1.368 4.618 1.00 89.38 70 ARG A CA 1
ATOM 569 C C . ARG A 1 70 ? -12.733 -2.681 4.900 1.00 89.38 70 ARG A C 1
ATOM 571 O O . ARG A 1 70 ? -13.352 -2.785 5.954 1.00 89.38 70 ARG A O 1
ATOM 578 N N . GLY A 1 71 ? -12.629 -3.656 3.998 1.00 89.81 71 GLY A N 1
ATOM 579 C CA . GLY A 1 71 ? -13.186 -4.996 4.186 1.00 89.81 71 GLY A CA 1
ATOM 580 C C . GLY A 1 71 ? -12.663 -5.653 5.461 1.00 89.81 71 GLY A C 1
ATOM 581 O O . GLY A 1 71 ? -13.453 -6.110 6.285 1.00 89.81 71 GLY A O 1
ATOM 582 N N . LEU A 1 72 ? -11.351 -5.576 5.700 1.00 91.75 72 LEU A N 1
ATOM 583 C CA . LEU A 1 72 ? -10.750 -6.111 6.918 1.00 91.75 72 LEU A CA 1
ATOM 584 C C . LEU A 1 72 ? -11.286 -5.422 8.176 1.00 91.75 72 LEU A C 1
ATOM 586 O O . LEU A 1 72 ? -11.636 -6.089 9.142 1.00 91.75 72 LEU A O 1
ATOM 590 N N . GLN A 1 73 ? -11.416 -4.094 8.159 1.00 91.88 73 GLN A N 1
ATOM 591 C CA . GLN A 1 73 ? -11.970 -3.348 9.293 1.00 91.88 73 GLN A CA 1
ATOM 592 C C . GLN A 1 73 ? -13.448 -3.663 9.545 1.00 91.88 73 GLN A C 1
ATOM 594 O O . GLN A 1 73 ? -13.873 -3.679 10.694 1.00 91.88 73 GLN A O 1
ATOM 599 N N . VAL A 1 74 ? -14.234 -3.955 8.503 1.00 90.38 74 VAL A N 1
ATOM 600 C CA . VAL A 1 74 ? -15.603 -4.471 8.667 1.00 90.38 74 VAL A CA 1
ATOM 601 C C . VAL A 1 74 ? -15.576 -5.832 9.363 1.00 90.38 74 VAL A C 1
ATOM 603 O O . VAL A 1 74 ? -16.311 -6.012 10.332 1.00 90.38 74 VAL A O 1
ATOM 606 N N . GLY A 1 75 ? -14.696 -6.744 8.944 1.00 89.88 75 GLY A N 1
ATOM 607 C CA . GLY A 1 75 ? -14.510 -8.038 9.609 1.00 89.88 75 GLY A CA 1
ATOM 608 C C . GLY A 1 75 ? -14.110 -7.892 11.079 1.00 89.88 75 GLY A C 1
ATOM 609 O O . GLY A 1 75 ? -14.708 -8.525 11.943 1.00 89.88 75 GLY A O 1
ATOM 610 N N . LEU A 1 76 ? -13.193 -6.969 11.390 1.00 91.19 76 LEU A N 1
ATOM 611 C CA . LEU A 1 76 ? -12.786 -6.676 12.768 1.00 91.19 76 LEU A CA 1
ATOM 612 C C . LEU A 1 76 ? -13.932 -6.194 13.663 1.00 91.19 76 LEU A C 1
ATOM 614 O O . LEU A 1 76 ? -13.861 -6.378 14.868 1.00 91.19 76 LEU A O 1
ATOM 618 N N . THR A 1 77 ? -15.006 -5.612 13.116 1.00 88.06 77 THR A N 1
ATOM 619 C CA . THR A 1 77 ? -16.176 -5.255 13.945 1.00 88.06 77 THR A CA 1
ATOM 620 C C . THR A 1 77 ? -16.995 -6.458 14.411 1.00 88.06 77 THR A C 1
ATOM 622 O O . THR A 1 77 ? -17.856 -6.299 15.273 1.00 88.06 77 THR A O 1
ATOM 625 N N . GLN A 1 78 ? -16.753 -7.640 13.841 1.00 88.56 78 GLN A N 1
ATOM 626 C CA . GLN A 1 78 ? -17.461 -8.881 14.160 1.00 88.56 78 GLN A CA 1
ATOM 627 C C . GLN A 1 78 ? -16.627 -9.830 15.029 1.00 88.56 78 GLN A C 1
ATOM 629 O O . GLN A 1 78 ? -17.162 -10.812 15.535 1.00 88.56 78 GLN A O 1
ATOM 634 N N . VAL A 1 79 ? -15.337 -9.541 15.222 1.00 89.00 79 VAL A N 1
ATOM 635 C CA . VAL A 1 79 ? -14.415 -10.355 16.023 1.00 89.00 79 VAL A CA 1
ATOM 636 C C . VAL A 1 79 ? -13.803 -9.524 17.146 1.00 89.00 79 VAL A C 1
ATOM 638 O O . VAL A 1 79 ? -13.627 -8.316 17.023 1.00 89.00 79 VAL A O 1
ATOM 641 N N . SER A 1 80 ? -13.420 -10.160 18.250 1.00 88.50 80 SER A N 1
ATOM 642 C CA . SER A 1 80 ? -12.788 -9.496 19.398 1.00 88.50 80 SER A CA 1
ATOM 643 C C . SER A 1 80 ? -11.287 -9.233 19.184 1.00 88.50 80 SER A C 1
ATOM 645 O O . SER A 1 80 ? -10.473 -9.470 20.075 1.00 88.50 80 SER A O 1
ATOM 647 N N . ILE A 1 81 ? -10.896 -8.767 17.992 1.00 91.62 81 ILE A N 1
ATOM 648 C CA . ILE A 1 81 ? -9.503 -8.455 17.646 1.00 91.62 81 ILE A CA 1
ATOM 649 C C . ILE A 1 81 ? -9.359 -6.943 17.476 1.00 91.62 81 ILE A C 1
ATOM 651 O O . ILE A 1 81 ? -9.873 -6.343 16.535 1.00 91.62 81 ILE A O 1
ATOM 655 N N . ALA A 1 82 ? -8.606 -6.317 18.378 1.00 91.06 82 ALA A N 1
ATOM 656 C CA . ALA A 1 82 ? -8.245 -4.910 18.252 1.00 91.06 82 ALA A CA 1
ATOM 657 C C . ALA A 1 82 ? -7.197 -4.692 17.144 1.00 91.06 82 ALA A C 1
ATOM 659 O O . ALA A 1 82 ? -6.414 -5.587 16.820 1.00 91.06 82 ALA A O 1
ATOM 660 N N . ASN A 1 83 ? -7.088 -3.457 16.640 1.00 92.88 83 ASN A N 1
ATOM 661 C CA . ASN A 1 83 ? -6.079 -3.073 15.638 1.00 92.88 83 ASN A CA 1
ATOM 662 C C . ASN A 1 83 ? -4.644 -3.452 16.050 1.00 92.88 83 ASN A C 1
ATOM 664 O O . ASN A 1 83 ? -3.846 -3.864 15.211 1.00 92.88 83 ASN A O 1
ATOM 668 N N . ALA A 1 84 ? -4.318 -3.342 17.342 1.00 92.88 84 ALA A N 1
ATOM 669 C CA . ALA A 1 84 ? -3.022 -3.757 17.873 1.00 92.88 84 ALA A CA 1
ATOM 670 C C . AL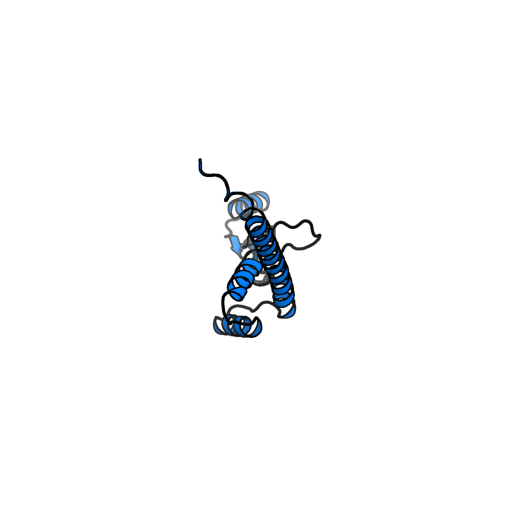A A 1 84 ? -2.804 -5.277 17.760 1.00 92.88 84 ALA A C 1
ATOM 672 O O . ALA A 1 84 ? -1.716 -5.709 17.388 1.00 92.88 84 ALA A O 1
ATOM 673 N N . GLY A 1 85 ? -3.840 -6.076 18.032 1.00 93.81 85 GLY A N 1
ATOM 674 C CA . GLY A 1 85 ? -3.809 -7.530 17.870 1.00 93.81 85 GLY A CA 1
ATOM 675 C C . GLY A 1 85 ? -3.632 -7.931 16.408 1.00 93.81 85 GLY A C 1
ATOM 676 O O . GLY A 1 85 ? -2.745 -8.717 16.096 1.00 93.81 85 GLY A O 1
ATOM 677 N N . LEU A 1 86 ? -4.382 -7.304 15.496 1.00 94.31 86 LEU A N 1
ATOM 678 C CA . LEU A 1 86 ? -4.217 -7.542 14.062 1.00 94.31 86 LEU A CA 1
ATOM 679 C C . LEU A 1 86 ? -2.798 -7.200 13.583 1.00 94.31 86 LEU A C 1
ATOM 681 O O . LEU A 1 86 ? -2.215 -7.960 12.819 1.00 94.31 86 LEU A O 1
ATOM 685 N N . ARG A 1 87 ? -2.212 -6.087 14.041 1.00 94.88 87 ARG A N 1
ATOM 686 C CA . ARG A 1 87 ? -0.820 -5.752 13.695 1.00 94.88 87 ARG A CA 1
ATOM 687 C C . ARG A 1 87 ? 0.156 -6.835 14.138 1.00 94.88 87 ARG A C 1
ATOM 689 O O . ARG A 1 87 ? 1.049 -7.161 13.367 1.00 94.88 87 ARG A O 1
ATOM 696 N N . LYS A 1 88 ? -0.017 -7.397 15.339 1.00 95.62 88 LYS A N 1
ATOM 697 C CA . LYS A 1 88 ? 0.813 -8.516 15.810 1.00 95.62 88 LYS A CA 1
ATOM 698 C C . LYS A 1 88 ? 0.663 -9.735 14.899 1.00 95.62 88 LYS A C 1
ATOM 700 O O . LYS A 1 88 ? 1.674 -10.268 14.473 1.00 95.62 88 LYS A O 1
ATOM 705 N N . LEU A 1 89 ? -0.568 -10.102 14.530 1.00 95.25 89 LEU A N 1
ATOM 706 C CA . LEU A 1 89 ? -0.828 -11.220 13.613 1.00 95.25 89 LEU A CA 1
ATOM 707 C C . LEU A 1 89 ? -0.160 -11.025 12.246 1.00 95.25 89 LEU A C 1
ATOM 709 O O . LEU A 1 89 ? 0.465 -11.949 11.737 1.00 95.25 89 LEU A O 1
ATOM 713 N N . LEU A 1 90 ? -0.251 -9.821 11.674 1.00 94.88 90 LEU A N 1
ATOM 714 C CA . LEU A 1 90 ? 0.392 -9.505 10.396 1.00 94.88 90 LEU A CA 1
ATOM 715 C C . LEU A 1 90 ? 1.915 -9.629 10.486 1.00 94.88 90 LEU A C 1
ATOM 717 O O . LEU A 1 90 ? 2.522 -10.271 9.636 1.00 94.88 90 LEU A O 1
ATOM 721 N N . LEU A 1 91 ? 2.519 -9.084 11.546 1.00 94.75 91 LEU A N 1
ATOM 722 C CA . LEU A 1 91 ? 3.963 -9.186 11.766 1.00 94.75 91 LEU A CA 1
ATOM 723 C C . LEU A 1 91 ? 4.414 -10.639 11.974 1.00 94.75 91 LEU A C 1
ATOM 725 O O . LEU A 1 91 ? 5.449 -11.027 11.442 1.00 94.75 91 LEU A O 1
ATOM 729 N N . SER A 1 92 ? 3.632 -11.452 12.690 1.00 96.44 92 SER A N 1
ATOM 730 C CA . SER A 1 92 ? 3.901 -12.887 12.862 1.00 96.44 92 SER A CA 1
ATOM 731 C C . SER A 1 92 ? 3.806 -13.676 11.556 1.00 96.44 92 SER A C 1
ATOM 733 O O . SER A 1 92 ? 4.501 -14.672 11.403 1.00 96.44 92 SER A O 1
ATOM 735 N N . ALA A 1 93 ? 2.974 -13.230 10.614 1.00 95.56 93 ALA A N 1
ATOM 736 C CA . ALA A 1 93 ? 2.847 -13.816 9.281 1.00 95.56 93 ALA A CA 1
ATOM 737 C C . ALA A 1 93 ? 3.862 -13.252 8.267 1.00 95.56 93 ALA A C 1
ATOM 739 O O . ALA A 1 93 ? 3.704 -13.470 7.069 1.00 95.56 93 ALA A O 1
ATOM 740 N N . SER A 1 94 ? 4.861 -12.484 8.719 1.00 93.94 94 SER A N 1
ATOM 741 C CA . SER A 1 94 ? 5.826 -11.790 7.854 1.00 93.94 94 SER A CA 1
ATOM 742 C C . SER A 1 94 ? 5.182 -10.813 6.857 1.00 93.94 94 SER A C 1
ATOM 744 O O . SER A 1 94 ? 5.764 -10.497 5.823 1.00 93.94 94 SER A O 1
ATOM 746 N N . ILE A 1 95 ? 3.992 -10.291 7.174 1.00 91.81 95 ILE A N 1
ATOM 747 C CA . ILE A 1 95 ? 3.293 -9.288 6.366 1.00 91.81 95 ILE A CA 1
ATOM 748 C C . ILE A 1 95 ? 3.579 -7.897 6.949 1.00 91.81 95 ILE A C 1
ATOM 750 O O . ILE A 1 95 ? 3.306 -7.658 8.134 1.00 91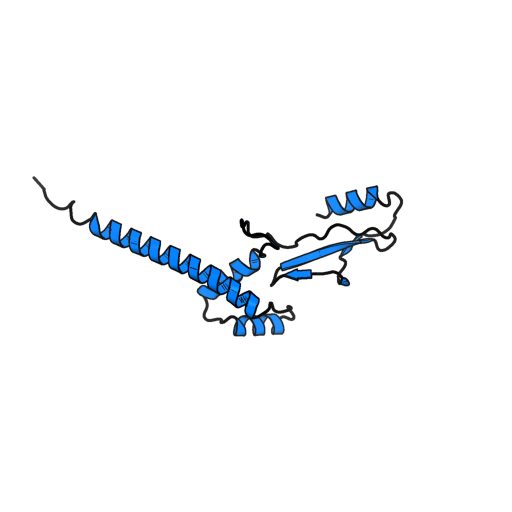.81 95 ILE A O 1
ATOM 754 N N . PRO A 1 96 ? 4.075 -6.935 6.147 1.00 90.31 96 PRO A N 1
ATOM 755 C CA . PRO A 1 96 ? 4.341 -5.589 6.633 1.00 90.31 96 PRO A CA 1
ATOM 756 C C . PRO A 1 96 ? 3.048 -4.928 7.124 1.00 90.31 96 PRO A C 1
ATOM 758 O O . PRO A 1 96 ? 2.063 -4.785 6.395 1.00 90.31 96 PRO A O 1
ATOM 761 N N . ALA A 1 97 ? 3.034 -4.561 8.406 1.00 91.75 97 ALA A N 1
ATOM 762 C CA . ALA A 1 97 ? 1.816 -4.138 9.078 1.00 91.75 97 ALA A CA 1
ATOM 763 C C . ALA A 1 97 ? 1.489 -2.652 8.821 1.00 91.75 97 ALA A C 1
ATOM 765 O O . ALA A 1 97 ? 2.326 -1.775 9.066 1.00 91.75 97 ALA A O 1
ATOM 766 N N . PRO A 1 98 ? 0.234 -2.321 8.468 1.00 91.19 98 PRO A N 1
ATOM 767 C CA . PRO A 1 98 ? -0.185 -0.959 8.160 1.00 91.19 98 PRO A CA 1
ATOM 768 C C . PRO A 1 98 ? -0.157 -0.065 9.399 1.00 91.19 98 PRO A C 1
ATOM 770 O O . PRO A 1 98 ? -0.464 -0.522 10.499 1.00 91.19 98 PRO A O 1
ATOM 773 N N . SER A 1 99 ? 0.155 1.224 9.240 1.00 90.75 99 SER A N 1
ATOM 774 C CA . SER A 1 99 ? 0.300 2.153 10.373 1.00 90.75 99 SER A CA 1
ATOM 775 C C . SER A 1 99 ? -0.916 2.169 11.315 1.00 90.75 99 SER A C 1
ATOM 777 O O . SER A 1 99 ? -2.070 2.162 10.879 1.00 90.75 99 SER A O 1
ATOM 779 N N . THR A 1 100 ? -0.663 2.263 12.624 1.00 90.12 100 THR A N 1
ATOM 780 C CA . THR A 1 100 ? -1.708 2.335 13.667 1.00 90.12 100 THR A CA 1
ATOM 781 C C . THR A 1 100 ? -2.693 3.475 13.409 1.00 90.12 100 THR A C 1
ATOM 783 O O . THR A 1 100 ? -3.907 3.275 13.424 1.00 90.12 100 THR A O 1
ATOM 786 N N . LYS A 1 101 ? -2.173 4.664 13.078 1.00 90.06 101 LYS A N 1
ATOM 787 C CA . LYS A 1 101 ? -2.970 5.847 12.720 1.00 90.06 101 LYS A CA 1
ATOM 788 C C . LYS A 1 101 ? -3.825 5.605 11.473 1.00 90.06 101 LYS A C 1
ATOM 790 O O . LYS A 1 101 ? -4.976 6.040 11.429 1.00 90.06 101 LYS A O 1
ATOM 795 N N . GLY A 1 102 ? -3.287 4.916 10.465 1.00 88.25 102 GLY A N 1
ATOM 796 C CA . GLY A 1 102 ? -4.022 4.539 9.258 1.00 88.25 102 GLY A CA 1
ATOM 797 C C . GLY A 1 102 ? -5.181 3.594 9.567 1.00 88.25 102 GLY A C 1
ATOM 798 O O . GLY A 1 102 ? -6.317 3.866 9.179 1.00 88.25 102 GLY A O 1
ATOM 799 N N . MET A 1 103 ? -4.920 2.541 10.342 1.00 91.00 103 MET A N 1
ATOM 800 C CA . MET A 1 103 ? -5.943 1.585 10.774 1.00 91.00 103 MET A CA 1
ATOM 801 C C . MET A 1 103 ? -7.052 2.258 11.585 1.00 91.00 103 MET A C 1
ATOM 803 O O . MET A 1 103 ? -8.228 2.045 11.295 1.00 91.00 103 MET A O 1
ATOM 807 N N . GLN A 1 104 ? -6.701 3.137 12.530 1.00 90.88 104 GLN A N 1
ATOM 808 C CA . GLN A 1 104 ? -7.689 3.861 13.333 1.00 90.88 104 GLN A CA 1
ATOM 809 C C . GLN A 1 104 ? -8.595 4.746 12.467 1.00 90.88 104 GLN A C 1
ATOM 811 O O . GLN A 1 104 ? -9.813 4.756 12.646 1.00 90.88 104 GLN A O 1
ATOM 816 N N . LYS A 1 105 ? -8.029 5.446 11.474 1.00 90.19 105 LYS A N 1
ATOM 817 C CA . LYS A 1 105 ? -8.816 6.250 10.524 1.00 90.19 105 LYS A CA 1
ATOM 818 C C . LYS A 1 105 ? -9.827 5.401 9.753 1.00 90.19 105 LYS A C 1
ATOM 820 O O . LYS A 1 105 ? -10.953 5.849 9.535 1.00 90.19 105 LYS A O 1
ATOM 825 N N . VAL A 1 106 ? -9.443 4.201 9.313 1.00 88.88 106 VAL A N 1
ATOM 826 C CA . VAL A 1 106 ? -10.358 3.306 8.586 1.00 88.88 106 VAL A CA 1
ATOM 827 C C . VAL A 1 106 ? -11.412 2.718 9.527 1.00 88.88 106 VAL A C 1
ATOM 829 O O . VAL A 1 106 ? -12.587 2.703 9.164 1.00 88.88 106 VAL A O 1
ATOM 832 N N . SER A 1 107 ? -11.026 2.333 10.745 1.00 89.12 107 SER A N 1
ATOM 833 C CA . SER A 1 107 ? -11.942 1.846 11.782 1.00 89.12 107 SER A CA 1
ATOM 834 C C . SER A 1 107 ? -13.045 2.865 12.086 1.00 89.12 107 SER A C 1
ATOM 836 O O . SER A 1 107 ? -14.229 2.547 11.978 1.00 89.12 107 SER A O 1
ATOM 838 N N . ASN A 1 108 ? -12.684 4.136 12.300 1.00 88.94 108 ASN A N 1
ATOM 839 C CA . ASN A 1 108 ? -13.650 5.217 12.527 1.00 88.94 108 ASN A CA 1
ATOM 840 C C . ASN A 1 108 ? -14.645 5.365 11.356 1.00 88.94 108 ASN A C 1
ATOM 842 O O . ASN A 1 108 ? -15.840 5.557 11.570 1.00 88.94 108 ASN A O 1
ATOM 846 N N . LYS A 1 109 ? -14.189 5.211 10.102 1.00 85.88 109 LYS A N 1
ATOM 847 C CA . LYS A 1 109 ? -15.069 5.245 8.914 1.00 85.88 109 LYS A CA 1
ATOM 848 C C . LYS A 1 109 ? -16.028 4.054 8.839 1.00 85.88 109 LYS A C 1
ATOM 850 O O . LYS A 1 109 ? -17.106 4.179 8.255 1.00 85.88 109 LYS A O 1
ATOM 855 N N . VAL A 1 110 ? -15.630 2.888 9.344 1.00 85.06 110 VAL A N 1
ATOM 856 C CA . VAL A 1 110 ? -16.488 1.697 9.403 1.00 85.06 110 VAL A CA 1
ATOM 857 C C . VAL A 1 110 ? -17.503 1.833 10.532 1.00 85.06 110 VAL A C 1
ATOM 859 O O . VAL A 1 110 ? -18.690 1.636 10.285 1.00 85.06 110 VAL A O 1
ATOM 862 N N . LEU A 1 111 ? -17.068 2.259 11.720 1.00 79.25 111 LEU A N 1
ATOM 863 C CA . LEU A 1 111 ? -17.943 2.513 12.864 1.00 79.25 111 LEU A CA 1
ATOM 864 C C . LEU A 1 111 ? -19.033 3.528 12.528 1.00 79.25 111 LEU A C 1
ATOM 866 O O . LEU A 1 111 ? -20.197 3.244 12.780 1.00 79.25 111 LEU A O 1
ATOM 870 N N . LEU A 1 112 ? -18.700 4.648 11.876 1.00 69.75 112 LEU A N 1
ATOM 871 C CA . LEU A 1 112 ? -19.702 5.627 11.438 1.00 69.75 112 LEU A CA 1
ATOM 872 C C . LEU A 1 112 ? -20.745 5.012 10.493 1.00 69.75 112 LEU A C 1
ATOM 874 O O . LEU A 1 112 ? -21.932 5.268 10.661 1.00 69.75 112 LEU A O 1
ATOM 878 N N . ARG A 1 113 ? -20.336 4.156 9.542 1.00 62.09 113 ARG A N 1
ATOM 879 C CA . ARG A 1 113 ? -21.285 3.466 8.644 1.00 62.09 113 ARG A CA 1
ATOM 880 C C . ARG A 1 113 ? -22.131 2.410 9.358 1.00 62.09 113 ARG A C 1
ATOM 882 O O . ARG A 1 113 ? -23.299 2.243 9.024 1.00 62.09 113 ARG A O 1
ATOM 889 N N . ASN A 1 114 ? -21.559 1.680 10.309 1.00 59.84 114 ASN A N 1
ATOM 890 C CA . ASN A 1 114 ? -22.297 0.672 11.071 1.00 59.84 114 ASN A CA 1
ATOM 891 C C . ASN A 1 114 ? -23.259 1.328 12.067 1.00 59.84 114 ASN A C 1
ATOM 893 O O . ASN A 1 114 ? -24.367 0.833 12.258 1.00 59.84 114 ASN A O 1
ATOM 897 N N . CYS A 1 115 ? -22.855 2.458 12.648 1.00 51.28 115 CYS A N 1
ATOM 898 C CA . CYS A 1 115 ? -23.682 3.319 13.475 1.00 51.28 115 CYS A CA 1
ATOM 899 C C . CYS A 1 115 ? -24.872 3.820 12.650 1.00 51.28 115 CYS A C 1
ATOM 901 O O . CYS A 1 115 ? -26.000 3.454 12.955 1.00 51.28 115 CYS A O 1
ATOM 903 N N . THR A 1 116 ? -24.654 4.500 11.520 1.00 53.09 116 THR A N 1
ATOM 904 C CA . THR A 1 116 ? -25.773 4.976 10.687 1.00 53.09 116 THR A CA 1
ATOM 905 C C . THR A 1 116 ? -26.680 3.851 10.200 1.00 53.09 116 THR A C 1
ATOM 907 O O . THR A 1 116 ? -27.891 4.024 10.211 1.00 53.09 116 THR A O 1
ATOM 910 N N . ARG A 1 117 ? -26.150 2.668 9.854 1.00 52.28 117 ARG A N 1
ATOM 911 C CA . ARG A 1 117 ? -26.981 1.513 9.469 1.00 52.28 117 ARG A CA 1
ATOM 912 C C . ARG A 1 117 ? -27.800 0.951 10.637 1.00 52.28 117 ARG A C 1
ATOM 914 O O . ARG A 1 117 ? -28.958 0.597 10.433 1.00 52.28 117 ARG A O 1
ATOM 921 N N . LYS A 1 118 ? -27.236 0.886 11.850 1.00 50.72 118 LYS A N 1
ATOM 922 C CA . LYS A 1 118 ? -27.975 0.491 13.061 1.00 50.72 118 LYS A CA 1
ATOM 923 C C . LYS A 1 118 ? -29.030 1.529 13.438 1.00 50.72 118 LYS A C 1
ATOM 925 O O . LYS A 1 118 ? -30.147 1.130 13.733 1.00 50.72 118 LYS A O 1
ATOM 930 N N . TYR A 1 119 ? -28.717 2.824 13.378 1.00 42.72 119 TYR A N 1
ATOM 931 C CA . TYR A 1 119 ? -29.672 3.897 13.669 1.00 42.72 119 TYR A CA 1
ATOM 932 C C . TYR A 1 119 ? -30.795 3.963 12.620 1.00 42.72 119 TYR A C 1
ATOM 934 O O . TYR A 1 119 ? -31.953 4.010 13.011 1.00 42.72 119 TYR A O 1
ATOM 942 N N . PHE A 1 120 ? -30.508 3.811 11.320 1.00 42.38 120 PHE A N 1
ATOM 943 C CA . PHE A 1 120 ? -31.553 3.679 10.290 1.00 42.38 120 PHE A CA 1
ATOM 944 C C . PHE A 1 120 ? -32.402 2.411 10.473 1.00 42.38 120 PHE A C 1
ATOM 946 O O . PHE A 1 120 ? -33.622 2.463 10.350 1.00 42.38 120 PHE A O 1
ATOM 953 N N . GLY A 1 121 ? -31.793 1.266 10.800 1.00 49.56 121 GLY A N 1
ATOM 954 C CA . GLY A 1 121 ? -32.533 0.035 11.107 1.00 49.56 121 GLY A CA 1
ATOM 955 C C . GLY A 1 121 ? -33.382 0.144 12.383 1.00 49.56 121 GLY A C 1
ATOM 956 O O . GLY A 1 121 ? -34.486 -0.398 12.455 1.00 49.56 121 GLY A O 1
ATOM 957 N N . TYR A 1 122 ? -32.905 0.890 13.378 1.00 44.06 122 TYR A N 1
ATOM 958 C CA . TYR A 1 122 ? -33.618 1.200 14.616 1.00 44.06 122 TYR A CA 1
ATOM 959 C C . TYR A 1 122 ? -34.776 2.190 14.391 1.00 44.06 122 TYR A C 1
ATOM 961 O O . TYR A 1 122 ? -35.867 2.002 14.924 1.00 44.06 122 TYR A O 1
ATOM 969 N N . GLU A 1 123 ? -34.601 3.202 13.542 1.00 42.44 123 GLU A N 1
ATOM 970 C CA . GLU A 1 123 ? -35.674 4.129 13.161 1.00 42.44 123 GLU A CA 1
ATOM 971 C C . GLU A 1 123 ? -36.721 3.472 12.249 1.00 42.44 123 GLU A C 1
ATOM 973 O O . GLU A 1 123 ? -37.921 3.683 12.445 1.00 42.44 123 GLU A O 1
ATOM 978 N N . MET A 1 124 ? -36.309 2.594 11.324 1.00 41.25 124 MET A N 1
ATOM 979 C CA . MET A 1 124 ? -37.228 1.790 10.503 1.00 41.25 124 MET A CA 1
ATOM 980 C C . MET A 1 124 ? -38.006 0.745 11.318 1.00 41.25 124 MET A C 1
ATOM 982 O O . MET A 1 124 ? -39.169 0.465 11.026 1.00 41.25 124 MET A O 1
ATOM 986 N N . SER A 1 125 ? -37.401 0.162 12.356 1.00 49.97 125 SER A N 1
ATOM 987 C CA . SER A 1 125 ? -38.108 -0.755 13.265 1.00 49.97 125 SER A CA 1
ATOM 988 C C . SER A 1 125 ? -39.060 -0.014 14.210 1.00 49.97 125 SER A C 1
ATOM 990 O O . SER A 1 125 ? -40.162 -0.503 14.454 1.00 49.97 125 SER A O 1
ATOM 992 N N . LYS A 1 126 ? -38.723 1.205 14.657 1.00 45.97 126 LYS A N 1
ATOM 993 C CA . LYS A 1 126 ? -39.653 2.071 15.407 1.00 45.97 126 LYS A CA 1
ATOM 994 C C . LYS A 1 126 ? -40.821 2.591 14.569 1.00 45.97 126 LYS A C 1
ATOM 996 O O . LYS A 1 126 ? -41.929 2.699 15.091 1.00 45.97 126 LYS A O 1
ATOM 1001 N N . THR A 1 127 ? -40.613 2.896 13.289 1.00 46.84 127 THR A N 1
ATOM 1002 C CA . THR A 1 127 ? -41.708 3.295 12.385 1.00 46.84 127 THR A CA 1
ATOM 1003 C C . THR A 1 127 ? -42.628 2.118 12.055 1.00 46.84 127 THR A C 1
ATOM 1005 O O . THR A 1 127 ? -43.843 2.286 12.125 1.00 46.84 127 THR A O 1
ATOM 1008 N N . LYS A 1 128 ? -42.096 0.902 11.848 1.00 44.00 128 LYS A N 1
ATOM 1009 C CA . LYS A 1 128 ? -42.918 -0.322 11.720 1.00 44.00 128 LYS A CA 1
ATOM 1010 C C . LYS A 1 128 ? -43.652 -0.716 13.011 1.00 44.00 128 LYS A C 1
ATOM 1012 O O . LYS A 1 128 ? -44.740 -1.281 12.945 1.00 44.00 128 LYS A O 1
ATOM 1017 N N . ALA A 1 129 ? -43.105 -0.393 14.186 1.00 44.38 129 ALA A N 1
ATOM 1018 C CA . ALA A 1 129 ? -43.782 -0.618 15.467 1.00 44.38 129 ALA A CA 1
ATOM 1019 C C . ALA A 1 129 ? -44.937 0.371 15.727 1.00 44.38 129 ALA A C 1
ATOM 1021 O O . ALA A 1 129 ? -45.860 0.046 16.473 1.00 44.38 129 ALA A O 1
ATOM 1022 N N . LYS A 1 130 ? -44.925 1.561 15.105 1.00 40.44 130 LYS A N 1
ATOM 1023 C CA . LYS A 1 130 ? -46.019 2.543 15.213 1.00 40.44 130 LYS A CA 1
ATOM 1024 C C . LYS A 1 130 ? -47.156 2.311 14.213 1.00 40.44 130 LYS A C 1
ATOM 1026 O O . LYS A 1 130 ? -48.288 2.668 14.519 1.00 40.44 130 LYS A O 1
ATOM 1031 N N . THR A 1 131 ? -46.905 1.674 13.069 1.00 39.47 131 THR A N 1
ATOM 1032 C CA . THR A 1 131 ? -47.955 1.398 12.068 1.00 39.47 131 THR A CA 1
ATOM 1033 C C . THR A 1 131 ? -48.783 0.141 12.353 1.00 39.47 131 THR A C 1
ATOM 1035 O O . THR A 1 131 ? -49.869 0.005 11.802 1.00 39.47 131 THR A O 1
ATOM 1038 N N . ASN A 1 132 ? -48.358 -0.738 13.269 1.00 39.06 132 ASN A N 1
ATOM 1039 C CA . ASN A 1 132 ? -49.082 -1.982 13.582 1.00 39.06 132 ASN A CA 1
ATOM 1040 C C . ASN A 1 132 ? -50.067 -1.879 14.771 1.00 39.06 132 ASN A C 1
ATOM 1042 O O . ASN A 1 132 ? -50.527 -2.896 15.287 1.00 39.06 132 ASN A O 1
ATOM 1046 N N . LYS A 1 133 ? -50.390 -0.660 15.235 1.00 37.78 133 LYS A N 1
ATOM 1047 C CA . LYS A 1 133 ? -51.387 -0.420 16.302 1.00 37.78 133 LYS A CA 1
ATOM 1048 C C . LYS A 1 133 ? -52.763 0.041 15.801 1.00 37.78 133 LYS A C 1
ATOM 1050 O O . LYS A 1 133 ? -53.678 0.119 16.610 1.00 37.78 133 LYS A O 1
ATOM 1055 N N . TYR A 1 134 ? -52.931 0.289 14.498 1.00 36.66 134 TYR A N 1
ATOM 1056 C CA . TYR A 1 134 ? -54.188 0.800 13.921 1.00 36.66 134 TYR A CA 1
ATOM 1057 C C . TYR A 1 134 ? -54.943 -0.189 13.013 1.00 36.66 134 TYR A C 1
ATOM 1059 O O . TYR A 1 134 ? -55.959 0.180 12.440 1.00 36.66 134 TYR A O 1
ATOM 1067 N N . CYS A 1 135 ? -54.509 -1.450 12.896 1.00 38.62 135 CYS A N 1
ATOM 1068 C CA . CYS A 1 135 ? -55.189 -2.471 12.075 1.00 38.62 135 CYS A CA 1
ATOM 1069 C C . CYS A 1 135 ? -55.633 -3.704 12.883 1.00 38.62 135 CYS A C 1
ATOM 1071 O O . CYS A 1 135 ? -55.496 -4.838 12.432 1.00 38.62 135 CYS A O 1
ATOM 1073 N N . LYS A 1 136 ? -56.169 -3.503 14.093 1.00 43.25 136 LYS A N 1
ATOM 1074 C CA . LYS A 1 136 ? -56.953 -4.530 14.797 1.00 43.25 136 LYS A CA 1
ATOM 1075 C C . LYS A 1 136 ? -58.212 -3.900 15.375 1.00 43.25 136 LYS A C 1
ATOM 1077 O O . LYS A 1 136 ? -58.191 -3.370 16.478 1.00 43.25 136 LYS A O 1
ATOM 1082 N N . GLY A 1 137 ? -59.295 -3.949 14.606 1.00 37.94 137 GLY A N 1
ATOM 1083 C CA . GLY A 1 137 ? -60.609 -3.540 15.086 1.00 37.94 137 GLY A CA 1
ATOM 1084 C C . GLY A 1 137 ? -61.613 -3.321 13.966 1.00 37.94 137 GLY A C 1
ATOM 1085 O O . GLY A 1 137 ? -61.850 -2.176 13.599 1.00 37.94 137 GLY A O 1
ATOM 1086 N N . LYS A 1 138 ? -62.182 -4.415 13.448 1.00 31.97 138 LYS A N 1
ATOM 1087 C CA . LYS A 1 138 ? -63.630 -4.611 13.232 1.00 31.97 138 LYS A CA 1
ATOM 1088 C C . LYS A 1 138 ? -63.857 -5.897 12.438 1.00 31.97 138 LYS A C 1
ATOM 1090 O O . LYS A 1 138 ? -63.783 -5.926 11.217 1.00 31.97 138 LYS A O 1
ATOM 1095 N N . SER A 1 139 ? -64.079 -6.966 13.191 1.00 35.38 139 SER A N 1
ATOM 1096 C CA . SER A 1 139 ? -64.872 -8.116 12.782 1.00 35.38 139 SER A CA 1
ATOM 1097 C C . SER A 1 139 ? -66.350 -7.759 12.932 1.00 35.38 139 SER A C 1
ATOM 1099 O O . SER A 1 139 ? -66.769 -7.476 14.055 1.00 35.38 139 SER A O 1
ATOM 1101 N N . THR A 1 140 ? -67.088 -7.794 11.830 1.00 36.56 140 THR A N 1
ATOM 1102 C CA . THR A 1 140 ? -68.495 -8.215 11.707 1.00 36.56 140 THR A CA 1
ATOM 1103 C C . THR A 1 140 ? -68.739 -8.459 10.233 1.00 36.56 140 THR A C 1
ATOM 1105 O O . THR A 1 140 ? -68.483 -7.498 9.471 1.00 36.56 140 THR A O 1
#

pLDDT: mean 80.69, std 18.8, range [31.97, 96.44]